Protein AF-A0A0D3FDF0-F1 (afdb_monomer_lite)

Foldseek 3Di:
DDDPPPDDDPDDDDDDDPDDDDDDDDDDDDDDDDDDDPDDDDDDDDDDDDDDDDDDDPPPPPPPVVQADFPAFQEKDKDWDFDQDPVRDTDTDIWMWTFTDHPVRDDTDIDTPVVDDVVRVCVLCVQVVVCLLVVPLVSNVVQCPPPSHVYDQCDADPVRDGSLNNNVVVVPVSSND

Secondary structure (DSSP, 8-state):
-------------PPPPS---------------------------------------------------EEEEEEEEEEEEEEE-TTS-EEEEEEEEEEEEETT-PPPEEEEGGGS-HHHHHHHHHHHHHHHHHT-HHHHHHHHH-TT-B--TT---TTS--HHHHHHHHT-GGGT-

pLDDT: mean 72.86, std 17.73, range [36.84, 92.69]

InterPro domains:
  IPR000953 Chromo/chromo shadow domain [SM00298] (66-129)
  IPR016197 Chromo-like domain superfamily [SSF54160] (63-128)
  IPR036770 Ankyrin repeat-containing domain superfamily [G3DSA:1.25.40.20] (123-177)

Sequence (177 aa):
MEAVLRHPSLSRLKPPNPNAQRTPALSITVPFRLRLPHRRLTAAAVFQDQTNPRNPASKGGDDDEAYGEVDRIVSSRTIKNPVFAEDGSATTVTATEYLVEWKDGHEPSWIPAEAIAADVVAEYETPWWTAAKKADAAEITALLADETLRRDPDAEDAQGRTAMHFAAGLGSEECVT

Radius of gyration: 29.84 Å; chains: 1; bounding box: 52×65×84 Å

Structure (mmCIF, N/CA/C/O backbone):
data_AF-A0A0D3FDF0-F1
#
_entry.id   AF-A0A0D3FDF0-F1
#
loop_
_atom_site.group_PDB
_atom_site.id
_atom_site.type_symbol
_atom_site.label_atom_id
_atom_site.label_alt_id
_atom_site.label_comp_id
_atom_site.label_asym_id
_atom_site.label_entity_id
_atom_site.label_seq_id
_atom_site.pdbx_PDB_ins_code
_atom_site.Cartn_x
_atom_site.Cartn_y
_atom_site.Cartn_z
_atom_site.occupancy
_atom_site.B_iso_or_equiv
_atom_site.auth_seq_id
_atom_site.auth_comp_id
_atom_site.auth_asym_id
_atom_site.auth_atom_id
_atom_site.pdbx_PDB_model_num
ATOM 1 N N . MET A 1 1 ? 32.684 -22.379 51.905 1.00 41.56 1 MET A N 1
ATOM 2 C CA . MET A 1 1 ? 32.714 -22.116 50.456 1.00 41.56 1 MET A CA 1
ATOM 3 C C . MET A 1 1 ? 31.683 -21.034 50.204 1.00 41.56 1 MET A C 1
ATOM 5 O O . MET A 1 1 ? 30.543 -21.270 50.562 1.00 41.56 1 MET A O 1
ATOM 9 N N . GLU A 1 2 ? 32.181 -19.865 49.779 1.00 50.84 2 GLU A N 1
ATOM 10 C CA . GLU A 1 2 ? 31.546 -18.703 49.114 1.00 50.84 2 GLU A CA 1
ATOM 11 C C . GLU A 1 2 ? 30.136 -18.227 49.512 1.00 50.84 2 GLU A C 1
ATOM 13 O O . GLU A 1 2 ? 29.227 -19.006 49.732 1.00 50.84 2 GLU A O 1
ATOM 18 N N . ALA A 1 3 ? 29.768 -16.951 49.490 1.00 50.97 3 ALA A N 1
ATOM 19 C CA . ALA A 1 3 ? 30.407 -15.637 49.532 1.00 50.97 3 ALA A CA 1
ATOM 20 C C . ALA A 1 3 ? 29.189 -14.691 49.481 1.00 50.97 3 ALA A C 1
ATOM 22 O O . ALA A 1 3 ? 28.563 -14.542 48.435 1.00 50.97 3 ALA A O 1
ATOM 23 N N . VAL A 1 4 ? 28.764 -14.121 50.615 1.00 54.06 4 VAL A N 1
ATOM 24 C CA . VAL A 1 4 ? 27.622 -13.189 50.635 1.00 54.06 4 VAL A CA 1
ATOM 25 C C . VAL A 1 4 ? 28.082 -11.871 50.015 1.00 54.06 4 VAL A C 1
ATOM 27 O O . VAL A 1 4 ? 28.764 -11.078 50.666 1.00 54.06 4 VAL A O 1
ATOM 30 N N . LEU A 1 5 ? 27.727 -11.639 48.750 1.00 53.88 5 LEU A N 1
ATOM 31 C CA . LEU A 1 5 ? 27.957 -10.372 48.059 1.00 53.88 5 LEU A CA 1
ATOM 32 C C . LEU A 1 5 ? 27.053 -9.291 48.668 1.00 53.88 5 LEU A C 1
ATOM 34 O O . LEU A 1 5 ? 25.928 -9.049 48.237 1.00 53.88 5 LEU A O 1
ATOM 38 N N . ARG A 1 6 ? 27.566 -8.636 49.712 1.00 53.12 6 ARG A N 1
ATOM 39 C CA . ARG A 1 6 ? 27.062 -7.358 50.219 1.00 53.12 6 ARG A CA 1
ATOM 40 C C . ARG A 1 6 ? 27.285 -6.296 49.144 1.00 53.12 6 ARG A C 1
ATOM 42 O O . ARG A 1 6 ? 28.390 -5.786 48.993 1.00 53.12 6 ARG A O 1
ATOM 49 N N . HIS A 1 7 ? 26.235 -5.962 48.405 1.00 57.50 7 HIS A N 1
ATOM 50 C CA . HIS A 1 7 ? 26.244 -4.832 47.483 1.00 57.50 7 HIS A CA 1
ATOM 51 C C . HIS A 1 7 ? 26.461 -3.509 48.259 1.00 57.50 7 HIS A C 1
ATOM 53 O O . HIS A 1 7 ? 25.753 -3.231 49.236 1.00 57.50 7 HIS A O 1
ATOM 59 N N . PRO A 1 8 ? 27.426 -2.662 47.871 1.00 57.16 8 PRO A N 1
ATOM 60 C CA . PRO A 1 8 ? 27.578 -1.345 48.469 1.00 57.16 8 PRO A CA 1
ATOM 61 C C . PRO A 1 8 ? 26.583 -0.335 47.862 1.00 57.16 8 PRO A C 1
ATOM 63 O O . PRO A 1 8 ? 26.604 -0.056 46.670 1.00 57.16 8 PRO A O 1
ATOM 66 N N . SER A 1 9 ? 25.764 0.258 48.737 1.00 53.00 9 SER A N 1
ATOM 67 C CA . SER A 1 9 ? 25.314 1.662 48.683 1.00 53.00 9 SER A CA 1
ATOM 68 C C . SER A 1 9 ? 24.388 2.122 47.537 1.00 53.00 9 SER A C 1
ATOM 70 O O . SER A 1 9 ? 24.806 2.824 46.621 1.00 53.00 9 SER A O 1
ATOM 72 N N . LEU A 1 10 ? 23.077 1.898 47.696 1.00 57.56 10 LEU A N 1
ATOM 73 C CA . LEU A 1 10 ? 22.013 2.656 47.012 1.00 57.56 10 LEU A CA 1
ATOM 74 C C . LEU A 1 10 ? 21.706 3.978 47.737 1.00 57.56 10 LEU A C 1
ATOM 76 O O . LEU A 1 10 ? 20.632 4.154 48.304 1.00 57.56 10 LEU A O 1
ATOM 80 N N . SER A 1 11 ? 22.645 4.922 47.723 1.00 58.19 11 SER A N 1
ATOM 81 C CA . SER A 1 11 ? 22.415 6.246 48.315 1.00 58.19 11 SER A CA 1
ATOM 82 C C . SER A 1 11 ? 23.135 7.326 47.523 1.00 58.19 11 SER A C 1
ATOM 84 O O . SER A 1 11 ? 24.212 7.745 47.939 1.00 58.19 11 SER A O 1
ATOM 86 N N . ARG A 1 12 ? 22.563 7.759 46.388 1.00 61.91 12 ARG A N 1
ATOM 87 C CA . ARG A 1 12 ? 22.763 9.088 45.757 1.00 61.91 12 ARG A CA 1
ATOM 88 C C . ARG A 1 12 ? 22.021 9.177 44.413 1.00 61.91 12 ARG A C 1
ATOM 90 O O . ARG A 1 12 ? 22.636 9.251 43.359 1.00 61.91 12 ARG A O 1
ATOM 97 N N . LEU A 1 13 ? 20.693 9.245 44.448 1.00 53.25 13 LEU A N 1
ATOM 98 C CA . LEU A 1 13 ? 19.947 9.925 43.386 1.00 53.25 13 LEU A CA 1
ATOM 99 C C . LEU A 1 13 ? 19.203 11.097 44.023 1.00 53.25 13 LEU A C 1
ATOM 101 O O . LEU A 1 13 ? 18.309 10.941 44.849 1.00 53.25 13 LEU A O 1
ATOM 105 N N . LYS A 1 14 ? 19.710 12.288 43.712 1.00 62.00 14 LYS A N 1
ATOM 106 C CA . LYS A 1 14 ? 19.221 13.593 44.149 1.00 62.00 14 LYS A CA 1
ATOM 107 C C . LYS A 1 14 ? 17.924 13.894 43.377 1.00 62.00 14 LYS A C 1
ATOM 109 O O . LYS A 1 14 ? 17.976 13.858 42.150 1.00 62.00 14 LYS A O 1
ATOM 114 N N . PRO A 1 15 ? 16.793 14.218 44.025 1.00 66.25 15 PRO A N 1
ATOM 115 C CA . PRO A 1 15 ? 15.624 14.693 43.291 1.00 66.25 15 PRO A CA 1
ATOM 116 C C . PRO A 1 15 ? 15.901 16.086 42.686 1.00 66.25 15 PRO A C 1
ATOM 118 O O . PRO A 1 15 ? 16.587 16.896 43.326 1.00 66.25 15 PRO A O 1
ATOM 121 N N . PRO A 1 16 ? 15.403 16.383 41.471 1.00 55.09 16 PRO A N 1
ATOM 122 C CA . PRO A 1 16 ? 15.580 17.686 40.842 1.00 55.09 16 PRO A CA 1
ATOM 123 C C . PRO A 1 16 ? 14.843 18.784 41.623 1.00 55.09 16 PRO A C 1
ATOM 125 O O . PRO A 1 16 ? 13.717 18.618 42.084 1.00 55.09 16 PRO A O 1
ATOM 128 N N . ASN A 1 17 ? 15.533 19.910 41.791 1.00 60.88 17 ASN A N 1
ATOM 129 C CA . ASN A 1 17 ? 15.072 21.103 42.493 1.00 60.88 17 ASN A CA 1
ATOM 130 C C . ASN A 1 17 ? 13.910 21.771 41.718 1.00 60.88 17 ASN A C 1
ATOM 132 O O . ASN A 1 17 ? 14.112 22.109 40.553 1.00 60.88 17 ASN A O 1
ATOM 136 N N . PRO A 1 18 ? 12.736 22.028 42.327 1.00 57.00 18 PRO A N 1
ATOM 137 C CA . PRO A 1 18 ? 11.585 22.633 41.643 1.00 57.00 18 PRO A CA 1
ATOM 138 C C . PRO A 1 18 ? 11.701 24.150 41.411 1.00 57.00 18 PRO A C 1
ATOM 140 O O . PRO A 1 18 ? 10.720 24.791 41.044 1.00 57.00 18 PRO A O 1
ATOM 143 N N . ASN A 1 19 ? 12.873 24.753 41.625 1.00 58.22 19 ASN A N 1
ATOM 144 C CA . ASN A 1 19 ? 13.058 26.197 41.515 1.00 58.22 19 ASN A CA 1
ATOM 145 C C . ASN A 1 19 ? 14.175 26.544 40.521 1.00 58.22 19 ASN A C 1
ATOM 147 O O . ASN A 1 19 ? 15.238 27.034 40.899 1.00 58.22 19 ASN A O 1
ATOM 151 N N . ALA A 1 20 ? 13.939 26.255 39.240 1.00 50.12 20 ALA A N 1
ATOM 152 C CA . ALA A 1 20 ? 14.684 26.858 38.142 1.00 50.12 20 ALA A CA 1
ATOM 153 C C . ALA A 1 20 ? 13.780 27.896 37.474 1.00 50.12 20 ALA A C 1
ATOM 155 O O . ALA A 1 20 ? 12.683 27.608 36.999 1.00 50.12 20 ALA A O 1
ATOM 156 N N . GLN A 1 21 ? 14.233 29.136 37.563 1.00 48.94 21 GLN A N 1
ATOM 157 C CA . GLN A 1 21 ? 13.481 30.336 37.268 1.00 48.94 21 GLN A CA 1
ATOM 158 C C . GLN A 1 21 ? 13.169 30.492 35.775 1.00 48.94 21 GLN A C 1
ATOM 160 O O . GLN A 1 21 ? 13.925 30.111 34.886 1.00 48.94 21 GLN A O 1
ATOM 165 N N . ARG A 1 22 ? 12.005 31.103 35.569 1.00 45.75 22 ARG A N 1
ATOM 166 C CA . ARG A 1 22 ? 11.366 31.568 34.339 1.00 45.75 22 ARG A CA 1
ATOM 167 C C . ARG A 1 22 ? 12.254 32.503 33.492 1.00 45.75 22 ARG A C 1
ATOM 169 O O . ARG A 1 22 ? 12.828 33.442 34.035 1.00 45.75 22 ARG A O 1
ATOM 176 N N . THR A 1 23 ? 12.096 32.370 32.164 1.00 47.53 23 THR A N 1
ATOM 177 C CA . THR A 1 23 ? 12.230 33.383 31.072 1.00 47.53 23 THR A CA 1
ATOM 178 C C . THR A 1 23 ? 13.643 33.822 30.624 1.00 47.53 23 THR A C 1
ATOM 180 O O . THR A 1 23 ? 14.557 33.725 31.435 1.00 47.53 23 THR A O 1
ATOM 183 N N . PRO A 1 24 ? 13.848 34.340 29.378 1.00 50.88 24 PRO A N 1
ATOM 184 C CA . PRO A 1 24 ? 12.852 34.846 28.416 1.00 50.88 24 PRO A CA 1
ATOM 185 C C . PRO A 1 24 ? 12.957 34.375 26.948 1.00 50.88 24 PRO A C 1
ATOM 187 O O . PRO A 1 24 ? 13.912 33.746 26.506 1.00 50.88 24 PRO A O 1
ATOM 190 N N . ALA A 1 25 ? 11.897 34.731 26.216 1.00 55.72 25 ALA A N 1
ATOM 191 C CA . ALA A 1 25 ? 11.670 34.560 24.789 1.00 55.72 25 ALA A CA 1
ATOM 192 C C . ALA A 1 25 ? 12.778 35.163 23.911 1.00 55.72 25 ALA A C 1
ATOM 194 O O . ALA A 1 25 ? 13.215 36.293 24.130 1.00 55.72 25 ALA A O 1
ATOM 195 N N . LEU A 1 26 ? 13.151 34.435 22.859 1.00 50.34 26 LEU A N 1
ATOM 196 C CA . LEU A 1 26 ? 13.930 34.965 21.747 1.00 50.34 26 LEU A CA 1
ATOM 197 C C . LEU A 1 26 ? 12.981 35.278 20.591 1.00 50.34 26 LEU A C 1
ATOM 199 O O . LEU A 1 26 ? 12.549 34.398 19.850 1.00 50.34 26 LEU A O 1
ATOM 203 N N . SER A 1 27 ? 12.648 36.559 20.463 1.00 58.50 27 SER A N 1
ATOM 204 C CA . SER A 1 27 ? 12.003 37.128 19.285 1.00 58.50 27 SER A CA 1
ATOM 205 C C . SER A 1 27 ? 13.001 37.127 18.127 1.00 58.50 27 SER A C 1
ATOM 207 O O . SER A 1 27 ? 13.967 37.890 18.144 1.00 58.50 27 SER A O 1
ATOM 209 N N . ILE A 1 28 ? 12.784 36.287 17.116 1.00 51.16 28 ILE A N 1
ATOM 210 C CA . ILE A 1 28 ? 13.545 36.353 15.864 1.00 51.16 28 ILE A CA 1
ATOM 211 C C . ILE A 1 28 ? 12.830 37.337 14.937 1.00 51.16 28 ILE A C 1
ATOM 213 O O . ILE A 1 28 ? 11.844 37.017 14.278 1.00 51.16 28 ILE A O 1
ATOM 217 N N . THR A 1 29 ? 13.334 38.567 14.923 1.00 53.66 29 THR A N 1
ATOM 218 C CA . THR A 1 29 ? 12.981 39.594 13.942 1.00 53.66 29 THR A CA 1
ATOM 219 C C . THR A 1 29 ? 13.642 39.262 12.607 1.00 53.66 29 THR A C 1
ATOM 221 O O . THR A 1 29 ? 14.862 39.136 12.519 1.00 53.66 29 THR A O 1
ATOM 224 N N . VAL A 1 30 ? 12.828 39.157 11.560 1.00 61.34 30 VAL A N 1
ATOM 225 C CA . VAL A 1 30 ? 13.237 38.953 10.165 1.00 61.34 30 VAL A CA 1
ATOM 226 C C . VAL A 1 30 ? 13.696 40.287 9.559 1.00 61.34 30 VAL A C 1
ATOM 228 O O . VAL A 1 30 ? 12.913 41.239 9.572 1.00 61.34 30 VAL A O 1
ATOM 231 N N . PRO A 1 31 ? 14.892 40.397 8.953 1.00 59.53 31 PRO A N 1
ATOM 232 C CA . PRO A 1 31 ? 15.172 41.486 8.029 1.00 59.53 31 PRO A CA 1
ATOM 233 C C . PRO A 1 31 ? 14.993 41.035 6.573 1.00 59.53 31 PRO A C 1
ATOM 235 O O . PRO A 1 31 ? 15.788 40.276 6.022 1.00 59.53 31 PRO A O 1
ATOM 238 N N . PHE A 1 32 ? 13.978 41.599 5.916 1.00 50.66 32 PHE A N 1
ATOM 239 C CA . PHE A 1 32 ? 13.917 41.709 4.459 1.00 50.66 32 PHE A CA 1
ATOM 240 C C . PHE A 1 32 ? 15.082 42.573 3.948 1.00 50.66 32 PHE A C 1
ATOM 242 O O . PHE A 1 32 ? 15.193 43.752 4.292 1.00 50.66 32 PHE A O 1
ATOM 249 N N . ARG A 1 33 ? 15.904 42.029 3.046 1.00 55.41 33 ARG A N 1
ATOM 250 C CA . ARG A 1 33 ? 16.723 42.811 2.106 1.00 55.41 33 ARG A CA 1
ATOM 251 C C . ARG A 1 33 ? 16.714 42.120 0.741 1.00 55.41 33 ARG A C 1
ATOM 253 O O . ARG A 1 33 ? 17.523 41.244 0.464 1.00 55.41 33 ARG A O 1
ATOM 260 N N . LEU A 1 34 ? 15.804 42.567 -0.121 1.00 51.84 34 LEU A N 1
ATOM 261 C CA . LEU A 1 34 ? 15.886 42.385 -1.569 1.00 51.84 34 LEU A CA 1
ATOM 262 C C . LEU A 1 34 ? 17.176 43.037 -2.085 1.00 51.84 34 LEU A C 1
ATOM 264 O O . LEU A 1 34 ? 17.367 44.242 -1.904 1.00 51.84 34 LEU A O 1
ATOM 268 N N . ARG A 1 35 ? 18.033 42.271 -2.763 1.00 50.09 35 ARG A N 1
ATOM 269 C CA . ARG A 1 35 ? 19.027 42.810 -3.701 1.00 50.09 35 ARG A CA 1
ATOM 270 C C . ARG A 1 35 ? 19.127 41.901 -4.922 1.00 50.09 35 ARG A C 1
ATOM 272 O O . ARG A 1 35 ? 19.728 40.836 -4.865 1.00 50.09 35 ARG A O 1
ATOM 279 N N . LEU A 1 36 ? 18.535 42.364 -6.023 1.00 54.50 36 LEU A N 1
ATOM 280 C CA . LEU A 1 36 ? 18.816 41.890 -7.376 1.00 54.50 36 LEU A CA 1
ATOM 281 C C . LEU A 1 36 ? 20.288 42.158 -7.723 1.00 54.50 36 LEU A C 1
ATOM 283 O O . LEU A 1 36 ? 20.735 43.300 -7.589 1.00 54.50 36 LEU A O 1
ATOM 287 N N . PRO A 1 37 ? 20.992 41.193 -8.325 1.00 50.25 37 PRO A N 1
ATOM 288 C CA . PRO A 1 37 ? 22.038 41.500 -9.281 1.00 50.25 37 PRO A CA 1
ATOM 289 C C . PRO A 1 37 ? 21.497 41.365 -10.712 1.00 50.25 37 PRO A C 1
ATOM 291 O O . PRO A 1 37 ? 21.135 40.286 -11.175 1.00 50.25 37 PRO A O 1
ATOM 294 N N . HIS A 1 38 ? 21.479 42.487 -11.433 1.00 53.69 38 HIS A N 1
ATOM 295 C CA . HIS A 1 38 ? 21.397 42.530 -12.892 1.00 53.69 38 HIS A CA 1
ATOM 296 C C . HIS A 1 38 ? 22.619 41.800 -13.477 1.00 53.69 38 HIS A C 1
ATOM 298 O O . HIS A 1 38 ? 23.722 42.349 -13.499 1.00 53.69 38 HIS A O 1
ATOM 304 N N . ARG A 1 39 ? 22.443 40.564 -13.958 1.00 51.47 39 ARG A N 1
ATOM 305 C CA . ARG A 1 39 ? 23.438 39.913 -14.817 1.00 51.47 39 ARG A CA 1
ATOM 306 C C . ARG A 1 39 ? 23.121 40.243 -16.269 1.00 51.47 39 ARG A C 1
ATOM 308 O O . ARG A 1 39 ? 22.102 39.834 -16.813 1.00 51.47 39 ARG A O 1
ATOM 315 N N . ARG A 1 40 ? 24.014 41.037 -16.859 1.00 53.41 40 ARG A N 1
ATOM 316 C CA . ARG A 1 40 ? 24.045 41.373 -18.281 1.00 53.41 40 ARG A CA 1
ATOM 317 C C . ARG A 1 40 ? 24.188 40.087 -19.097 1.00 53.41 40 ARG A C 1
ATOM 319 O O . ARG A 1 40 ? 25.102 39.305 -18.850 1.00 53.41 40 ARG A O 1
ATOM 326 N N . LEU A 1 41 ? 23.294 39.896 -20.061 1.00 55.44 41 LEU A N 1
ATOM 327 C CA . LEU A 1 41 ? 23.433 38.892 -21.108 1.00 55.44 41 LEU A CA 1
ATOM 328 C C . LEU A 1 41 ? 24.469 39.402 -22.115 1.00 55.44 41 LEU A C 1
ATOM 330 O O . LEU A 1 41 ? 24.229 40.383 -22.814 1.00 55.44 41 LEU A O 1
ATOM 334 N N . THR A 1 42 ? 25.618 38.742 -22.183 1.00 52.47 42 THR A N 1
ATOM 335 C CA . THR A 1 42 ? 26.537 38.827 -23.323 1.00 52.47 42 THR A CA 1
ATOM 336 C C . THR A 1 42 ? 26.559 37.464 -23.988 1.00 52.47 42 THR A C 1
ATOM 338 O O . THR A 1 42 ? 27.067 36.500 -23.421 1.00 52.47 42 THR A O 1
ATOM 341 N N . ALA A 1 43 ? 25.964 37.396 -25.177 1.00 49.41 43 ALA A N 1
ATOM 342 C CA . ALA A 1 43 ? 26.112 36.280 -26.091 1.00 49.41 43 ALA A CA 1
ATOM 343 C C . ALA A 1 43 ? 27.558 36.239 -26.603 1.00 49.41 43 ALA A C 1
ATOM 345 O O . ALA A 1 43 ? 28.069 37.239 -27.106 1.00 49.41 43 ALA A O 1
ATOM 346 N N . ALA A 1 44 ? 28.197 35.079 -26.493 1.00 47.84 44 ALA A N 1
ATOM 347 C CA . ALA A 1 44 ? 29.406 34.750 -27.229 1.00 47.84 44 ALA A CA 1
ATOM 348 C C . ALA A 1 44 ? 29.237 33.324 -27.757 1.00 47.84 44 ALA A C 1
ATOM 350 O O . ALA A 1 44 ? 29.253 32.359 -26.997 1.00 47.84 44 ALA A O 1
ATOM 351 N N . ALA A 1 45 ? 29.007 33.216 -29.064 1.00 50.69 45 ALA A N 1
ATOM 352 C CA . ALA A 1 45 ? 29.126 31.963 -29.784 1.00 50.69 45 ALA A CA 1
ATOM 353 C C . ALA A 1 45 ? 30.606 31.565 -29.797 1.00 50.69 45 ALA A C 1
ATOM 355 O O . ALA A 1 45 ? 31.441 32.319 -30.296 1.00 50.69 45 ALA A O 1
ATOM 356 N N . VAL A 1 46 ? 30.926 30.393 -29.255 1.00 45.66 46 VAL A N 1
ATOM 357 C CA . VAL A 1 46 ? 32.225 29.749 -29.448 1.00 45.66 46 VAL A CA 1
ATOM 358 C C . VAL A 1 46 ? 31.960 28.322 -29.899 1.00 45.66 46 VAL A C 1
ATOM 360 O O . VAL A 1 46 ? 31.483 27.475 -29.151 1.00 45.66 46 VAL A O 1
ATOM 363 N N . PHE A 1 47 ? 32.237 28.122 -31.180 1.00 49.78 47 PHE A N 1
ATOM 364 C CA . PHE A 1 47 ? 32.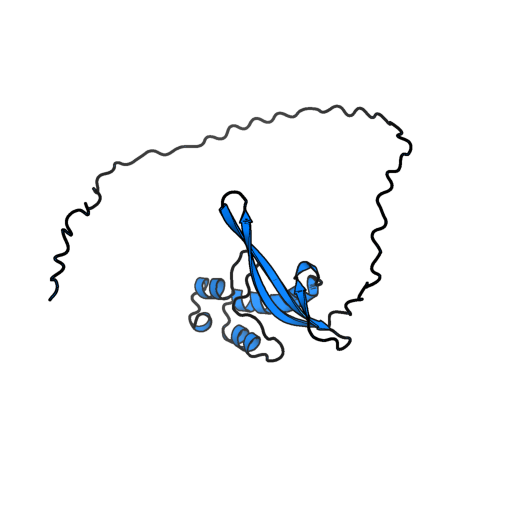401 26.848 -31.857 1.00 49.78 47 PHE A CA 1
ATOM 365 C C . PHE A 1 47 ? 33.542 26.081 -31.167 1.00 49.78 47 PHE A C 1
ATOM 367 O O . PHE A 1 47 ? 34.647 26.619 -31.073 1.00 49.78 47 PHE A O 1
ATOM 374 N N . GLN A 1 48 ? 33.309 24.852 -30.702 1.00 46.88 48 GLN A N 1
ATOM 375 C CA . GLN A 1 48 ? 34.400 23.926 -30.395 1.00 46.88 48 GLN A CA 1
ATOM 376 C C . GLN A 1 48 ? 34.181 22.601 -31.113 1.00 46.88 48 GLN A C 1
ATOM 378 O O . GLN A 1 48 ? 33.221 21.869 -30.885 1.00 46.88 48 GLN A O 1
ATOM 383 N N . ASP A 1 49 ? 35.105 22.406 -32.044 1.00 38.41 49 ASP A N 1
ATOM 384 C CA . ASP A 1 49 ? 35.381 21.234 -32.841 1.00 38.41 49 ASP A CA 1
ATOM 385 C C . ASP A 1 49 ? 35.838 20.049 -31.969 1.00 38.41 49 ASP A C 1
ATOM 387 O O . ASP A 1 49 ? 36.415 20.207 -30.893 1.00 38.41 49 ASP A O 1
ATOM 391 N N . GLN A 1 50 ? 35.510 18.872 -32.488 1.00 49.28 50 GLN A N 1
ATOM 392 C CA . GLN A 1 50 ? 35.920 17.512 -32.153 1.00 49.28 50 GLN A CA 1
ATOM 393 C C . GLN A 1 50 ? 37.152 17.343 -31.244 1.00 49.28 50 GLN A C 1
ATOM 395 O O . GLN A 1 50 ? 38.241 17.796 -31.560 1.00 49.28 50 GLN A O 1
ATOM 400 N N . THR A 1 51 ? 37.036 16.496 -30.216 1.00 42.31 51 THR A N 1
ATOM 401 C CA . THR A 1 51 ? 37.976 15.373 -30.019 1.00 42.31 51 THR A CA 1
ATOM 402 C C . THR A 1 51 ? 37.385 14.302 -29.095 1.00 42.31 51 THR A C 1
ATOM 404 O O . THR A 1 51 ? 37.044 14.526 -27.940 1.00 42.31 51 THR A O 1
ATOM 407 N N . ASN A 1 52 ? 37.280 13.109 -29.669 1.00 47.12 52 ASN A N 1
ATOM 408 C CA . ASN A 1 52 ? 37.005 11.811 -29.065 1.00 47.12 52 ASN A CA 1
ATOM 409 C C . ASN A 1 52 ? 38.000 11.452 -27.938 1.00 47.12 52 ASN A C 1
ATOM 411 O O . ASN A 1 52 ? 39.207 11.472 -28.191 1.00 47.12 52 ASN A O 1
ATOM 415 N N . PRO A 1 53 ? 37.528 10.950 -26.783 1.00 45.47 53 PRO A N 1
ATOM 416 C CA . PRO A 1 53 ? 38.241 9.921 -26.049 1.00 45.47 53 PRO A CA 1
ATOM 417 C C . PRO A 1 53 ? 37.450 8.609 -26.084 1.00 45.47 53 PRO A C 1
ATOM 419 O O . PRO A 1 53 ? 36.398 8.434 -25.472 1.00 45.47 53 PRO A O 1
ATOM 422 N N . ARG A 1 54 ? 38.039 7.674 -26.824 1.00 43.03 54 ARG A N 1
ATOM 423 C CA . ARG A 1 54 ? 37.721 6.255 -26.926 1.00 43.03 54 ARG A CA 1
ATOM 424 C C . ARG A 1 54 ? 37.755 5.633 -25.525 1.00 43.03 54 ARG A C 1
ATOM 426 O O . ARG A 1 54 ? 38.838 5.457 -24.977 1.00 43.03 54 ARG A O 1
ATOM 433 N N . ASN A 1 55 ? 36.594 5.288 -24.974 1.00 48.03 55 ASN A N 1
ATOM 434 C CA . ASN A 1 55 ? 36.475 4.421 -23.799 1.00 48.03 55 ASN A CA 1
ATOM 435 C C . ASN A 1 55 ? 35.994 3.030 -24.260 1.00 48.03 55 ASN A C 1
ATOM 437 O O . ASN A 1 55 ? 35.238 2.950 -25.233 1.00 48.03 55 ASN A O 1
ATOM 441 N N . PRO A 1 56 ? 36.503 1.933 -23.671 1.00 44.62 56 PRO A N 1
ATOM 442 C CA . PRO A 1 56 ? 36.410 0.606 -24.257 1.00 44.62 56 PRO A CA 1
ATOM 443 C C . PRO A 1 56 ? 34.981 0.074 -24.193 1.00 44.62 56 PRO A C 1
ATOM 445 O O . PRO A 1 56 ? 34.257 0.315 -23.234 1.00 44.62 56 PRO A O 1
ATOM 448 N N . ALA A 1 57 ? 34.626 -0.659 -25.246 1.00 47.16 57 ALA A N 1
ATOM 449 C CA . ALA A 1 57 ? 33.370 -1.357 -25.438 1.00 47.16 57 ALA A CA 1
ATOM 450 C C . ALA A 1 57 ? 32.889 -2.056 -24.158 1.00 47.16 57 ALA A C 1
ATOM 452 O O . ALA A 1 57 ? 33.344 -3.152 -23.821 1.00 47.16 57 ALA A O 1
ATOM 453 N N . SER A 1 58 ? 31.917 -1.441 -23.491 1.00 46.00 58 SER A N 1
ATOM 454 C CA . SER A 1 58 ? 30.939 -2.177 -22.709 1.00 46.00 58 SER A CA 1
ATOM 455 C C . SER A 1 58 ? 30.237 -3.093 -23.703 1.00 46.00 58 SER A C 1
ATOM 457 O O . SER A 1 58 ? 29.542 -2.619 -24.601 1.00 46.00 58 SER A O 1
ATOM 459 N N . LYS A 1 59 ? 30.497 -4.399 -23.609 1.00 42.00 59 LYS A N 1
ATOM 460 C CA . LYS A 1 59 ? 29.633 -5.414 -24.209 1.00 42.00 59 LYS A CA 1
ATOM 461 C C . LYS A 1 59 ? 28.199 -5.035 -23.845 1.00 42.00 59 LYS A C 1
ATOM 463 O O . LYS A 1 59 ? 27.858 -5.075 -22.666 1.00 42.00 59 LYS A O 1
ATOM 468 N N . GLY A 1 60 ? 27.410 -4.641 -24.842 1.00 38.47 60 GLY A N 1
ATOM 469 C CA . GLY A 1 60 ? 25.965 -4.757 -24.758 1.00 38.47 60 GLY A CA 1
ATOM 470 C C . GLY A 1 60 ? 25.691 -6.232 -24.520 1.00 38.47 60 GLY A C 1
ATOM 471 O O . GLY A 1 60 ? 25.877 -7.048 -25.421 1.00 38.47 60 GLY A O 1
ATOM 472 N N . GLY A 1 61 ? 25.429 -6.573 -23.261 1.00 36.84 61 GLY A N 1
ATOM 473 C CA . GLY A 1 61 ? 24.692 -7.777 -22.940 1.00 36.84 61 GLY A CA 1
ATOM 474 C C . GLY A 1 61 ? 23.294 -7.516 -23.454 1.00 36.84 61 GLY A C 1
ATOM 475 O O . GLY A 1 61 ? 22.560 -6.741 -22.856 1.00 36.84 61 GLY A O 1
ATOM 476 N N . ASP A 1 62 ? 23.023 -8.078 -24.621 1.00 42.09 62 ASP A N 1
ATOM 477 C CA . ASP A 1 62 ? 21.725 -8.207 -25.274 1.00 42.09 62 ASP A CA 1
ATOM 478 C C . ASP A 1 62 ? 20.883 -9.229 -24.487 1.00 42.09 62 ASP A C 1
ATOM 480 O O . ASP A 1 62 ? 20.475 -10.253 -25.015 1.00 42.09 62 ASP A O 1
ATOM 484 N N . ASP A 1 63 ? 20.733 -8.978 -23.186 1.00 46.00 63 ASP A N 1
ATOM 485 C CA . ASP A 1 63 ? 19.685 -9.540 -22.340 1.00 46.00 63 ASP A CA 1
ATOM 486 C C . ASP A 1 63 ? 18.764 -8.357 -22.010 1.00 46.00 63 ASP A C 1
ATOM 488 O O . ASP A 1 63 ? 18.553 -7.986 -20.857 1.00 46.00 63 ASP A O 1
ATOM 492 N N . ASP A 1 64 ? 18.226 -7.719 -23.058 1.00 48.56 64 ASP A N 1
ATOM 493 C CA . ASP A 1 64 ? 16.923 -7.065 -22.964 1.00 48.56 64 ASP A CA 1
ATOM 494 C C . ASP A 1 64 ? 15.906 -8.196 -22.759 1.00 48.56 64 ASP A C 1
ATOM 496 O O . ASP A 1 64 ? 15.145 -8.571 -23.654 1.00 48.56 64 ASP A O 1
ATOM 500 N N . GLU A 1 65 ? 15.953 -8.820 -21.583 1.00 54.38 65 GLU A N 1
ATOM 501 C CA . GLU A 1 65 ? 14.893 -9.665 -21.077 1.00 54.38 65 GLU A CA 1
ATOM 502 C C . GLU A 1 65 ? 13.696 -8.735 -20.993 1.00 54.38 65 GLU A C 1
ATOM 504 O O . GLU A 1 65 ? 13.551 -7.942 -20.064 1.00 54.38 65 GLU A O 1
ATOM 509 N N . ALA A 1 66 ? 12.918 -8.746 -22.073 1.00 56.28 66 ALA A N 1
ATOM 510 C CA . ALA A 1 66 ? 11.663 -8.057 -22.217 1.00 56.28 66 ALA A CA 1
ATOM 511 C C . ALA A 1 66 ? 10.747 -8.617 -21.136 1.00 56.28 66 ALA A C 1
ATOM 513 O O . ALA A 1 66 ? 9.999 -9.565 -21.362 1.00 56.28 66 ALA A O 1
ATOM 514 N N . TYR A 1 67 ? 10.888 -8.078 -19.928 1.00 57.03 67 TYR A N 1
ATOM 515 C CA . TYR A 1 67 ? 9.965 -8.291 -18.841 1.00 57.03 67 TYR A CA 1
ATOM 516 C C . TYR A 1 67 ? 8.591 -7.976 -19.418 1.00 57.03 67 TYR A C 1
ATOM 518 O O . TYR A 1 67 ? 8.344 -6.864 -19.892 1.00 57.03 67 TYR A O 1
ATOM 526 N N . GLY A 1 68 ? 7.790 -9.035 -19.512 1.00 64.88 68 GLY A N 1
ATOM 527 C CA . GLY A 1 68 ? 6.507 -9.047 -20.188 1.00 64.88 68 GLY A CA 1
ATOM 528 C C . GLY A 1 68 ? 5.554 -8.005 -19.629 1.00 64.88 68 GLY A C 1
ATOM 529 O O . GLY A 1 68 ? 5.832 -7.322 -18.648 1.00 64.88 68 GLY A O 1
ATOM 530 N N . GLU A 1 69 ? 4.388 -7.857 -20.233 1.00 76.75 69 GLU A N 1
ATOM 531 C CA . GLU A 1 69 ? 3.399 -6.937 -19.680 1.00 76.75 69 GLU A CA 1
ATOM 532 C C . GLU A 1 69 ? 3.005 -7.382 -18.258 1.00 76.75 69 GLU A C 1
ATOM 534 O O . GLU A 1 69 ? 2.663 -8.546 -18.013 1.00 76.75 69 GLU A O 1
ATOM 539 N N . VAL A 1 70 ? 3.064 -6.441 -17.310 1.00 82.44 70 VAL A N 1
ATOM 540 C CA . VAL A 1 70 ? 2.592 -6.643 -15.936 1.00 82.44 70 VAL A CA 1
ATOM 541 C C . VAL A 1 70 ? 1.101 -6.985 -15.983 1.00 82.44 70 VAL A C 1
ATOM 543 O O . VAL A 1 70 ? 0.317 -6.218 -16.544 1.00 82.44 70 VAL A O 1
ATOM 546 N N . ASP A 1 71 ? 0.695 -8.120 -15.405 1.00 85.25 71 ASP A N 1
ATOM 547 C CA . ASP A 1 71 ? -0.729 -8.441 -15.262 1.00 85.25 71 ASP A CA 1
ATOM 548 C C . ASP A 1 71 ? -1.310 -7.703 -14.061 1.00 85.25 71 ASP A C 1
ATOM 550 O O . ASP A 1 71 ? -2.240 -6.908 -14.191 1.00 85.25 71 ASP A O 1
ATOM 554 N N . ARG A 1 72 ? -0.720 -7.950 -12.885 1.00 87.44 72 ARG A N 1
ATOM 555 C CA . ARG A 1 72 ? -1.154 -7.379 -11.608 1.00 87.44 72 ARG A CA 1
ATOM 556 C C . ARG A 1 72 ? -0.108 -7.552 -10.511 1.00 87.44 72 ARG A C 1
ATOM 558 O O . ARG A 1 72 ? 0.770 -8.411 -10.580 1.00 87.44 72 ARG A O 1
ATOM 565 N N . ILE A 1 73 ? -0.258 -6.759 -9.455 1.00 91.62 73 ILE A N 1
ATOM 566 C CA . ILE A 1 73 ? 0.514 -6.897 -8.218 1.00 91.62 73 ILE A CA 1
ATOM 567 C C . ILE A 1 73 ? -0.194 -7.886 -7.285 1.00 91.62 73 ILE A C 1
ATOM 569 O O . ILE A 1 73 ? -1.372 -7.725 -6.969 1.00 91.62 73 ILE A O 1
ATOM 573 N N . VAL A 1 74 ? 0.552 -8.884 -6.818 1.00 90.19 74 VAL A N 1
ATOM 574 C CA . VAL A 1 74 ? 0.084 -9.960 -5.927 1.00 90.19 74 VAL A CA 1
ATOM 575 C C . VAL A 1 74 ? 0.446 -9.677 -4.472 1.00 90.19 74 VAL A C 1
ATOM 577 O O . VAL A 1 74 ? -0.279 -10.050 -3.551 1.00 90.19 74 VAL A O 1
ATOM 580 N N . SER A 1 75 ? 1.592 -9.040 -4.241 1.00 88.88 75 SER A N 1
ATOM 581 C CA . SER A 1 75 ? 2.097 -8.763 -2.898 1.00 88.88 75 SER A CA 1
ATOM 582 C C . SER A 1 75 ? 2.948 -7.501 -2.893 1.00 88.88 75 SER A C 1
ATOM 584 O O . SER A 1 75 ? 3.455 -7.066 -3.924 1.00 88.88 75 SER A O 1
ATOM 586 N N . SER A 1 76 ? 3.116 -6.921 -1.716 1.00 89.69 76 SER A N 1
ATOM 587 C CA . SER A 1 76 ? 3.982 -5.776 -1.451 1.00 89.69 76 SER A CA 1
ATOM 588 C C . SER A 1 76 ? 4.853 -6.108 -0.253 1.00 89.69 76 SER A C 1
ATOM 590 O O . SER A 1 76 ? 4.397 -6.810 0.641 1.00 89.69 76 SER A O 1
ATOM 592 N N . ARG A 1 77 ? 6.081 -5.600 -0.212 1.00 87.62 77 ARG A N 1
ATOM 593 C CA . ARG A 1 77 ? 6.937 -5.672 0.975 1.00 87.62 77 ARG A CA 1
ATOM 594 C C . ARG A 1 77 ? 7.761 -4.407 1.121 1.00 87.62 77 ARG A C 1
ATOM 596 O O . ARG A 1 77 ? 8.215 -3.832 0.128 1.00 87.62 77 ARG A O 1
ATOM 603 N N . THR A 1 78 ? 8.016 -4.021 2.362 1.00 87.81 78 THR A N 1
ATOM 604 C CA . THR A 1 78 ? 8.914 -2.909 2.678 1.00 87.81 78 THR A CA 1
ATOM 605 C C . THR A 1 78 ? 10.300 -3.435 3.049 1.00 87.81 78 THR A C 1
ATOM 607 O O . THR A 1 78 ? 10.463 -4.217 3.984 1.00 87.81 78 THR A O 1
ATOM 610 N N . ILE A 1 79 ? 11.327 -2.986 2.327 1.00 86.00 79 ILE A N 1
ATOM 611 C CA . ILE A 1 79 ? 12.729 -3.314 2.587 1.00 86.00 79 ILE A CA 1
ATOM 612 C C . ILE A 1 79 ? 13.411 -2.129 3.256 1.00 86.00 79 ILE A C 1
ATOM 614 O O . ILE A 1 79 ? 13.390 -1.011 2.749 1.00 86.00 79 ILE A O 1
ATOM 618 N N . LYS A 1 80 ? 14.065 -2.392 4.389 1.00 85.31 80 LYS A N 1
ATOM 619 C CA . LYS A 1 80 ? 14.877 -1.413 5.118 1.00 85.31 80 LYS A CA 1
ATOM 620 C C . LYS A 1 80 ? 16.339 -1.800 4.971 1.00 85.31 80 LYS A C 1
ATOM 622 O O . LYS A 1 80 ? 16.798 -2.738 5.620 1.00 85.31 80 LYS A O 1
ATOM 627 N N . ASN A 1 81 ? 17.066 -1.093 4.111 1.00 82.19 81 ASN A N 1
ATOM 628 C CA . ASN A 1 81 ? 18.488 -1.333 3.908 1.00 82.19 81 ASN A CA 1
ATOM 629 C C . ASN A 1 81 ? 19.309 -0.327 4.736 1.00 82.19 81 ASN A C 1
ATOM 631 O O . ASN A 1 81 ? 19.221 0.881 4.486 1.00 82.19 81 ASN A O 1
ATOM 635 N N . PRO A 1 82 ? 20.069 -0.770 5.754 1.00 81.69 82 PRO A N 1
ATOM 636 C CA . PRO A 1 82 ? 20.918 0.124 6.527 1.00 81.69 82 PRO A CA 1
ATOM 637 C C . PRO A 1 82 ? 22.120 0.562 5.685 1.00 81.69 82 PRO A C 1
ATOM 639 O O . PRO A 1 82 ? 23.001 -0.230 5.359 1.00 81.69 82 PRO A O 1
ATOM 642 N N . VAL A 1 83 ? 22.178 1.849 5.363 1.00 80.88 83 VAL A N 1
ATOM 643 C CA . VAL A 1 83 ? 23.345 2.486 4.759 1.00 80.88 83 VAL A CA 1
ATOM 644 C C . VAL A 1 83 ? 24.176 3.090 5.883 1.00 80.88 83 VAL A C 1
ATOM 646 O O . VAL A 1 83 ? 23.773 4.054 6.536 1.00 80.88 83 VAL A O 1
ATOM 649 N N . PHE A 1 84 ? 25.338 2.496 6.136 1.00 79.69 84 PHE A N 1
ATOM 650 C CA . PHE A 1 84 ? 26.300 3.020 7.098 1.00 79.69 84 PHE A CA 1
ATOM 651 C C . PHE A 1 84 ? 27.117 4.120 6.427 1.00 79.69 84 PHE A C 1
ATOM 653 O O . PHE A 1 84 ? 27.868 3.857 5.488 1.00 79.69 84 PHE A O 1
ATOM 660 N N . ALA A 1 85 ? 26.948 5.351 6.891 1.00 81.06 85 ALA A N 1
ATOM 661 C CA . ALA A 1 85 ? 27.768 6.465 6.462 1.00 81.06 85 ALA A CA 1
ATOM 662 C C . ALA A 1 85 ? 29.152 6.416 7.135 1.00 81.06 85 ALA A C 1
ATOM 664 O O . ALA A 1 85 ? 29.361 5.781 8.173 1.00 81.06 85 ALA A O 1
ATOM 665 N N . GLU A 1 86 ? 30.119 7.089 6.512 1.00 76.00 86 GLU A N 1
ATOM 666 C CA . GLU A 1 86 ? 31.533 7.097 6.919 1.00 76.00 86 GLU A CA 1
ATOM 667 C C . GLU A 1 86 ? 31.765 7.780 8.282 1.00 76.00 86 GLU A C 1
ATOM 669 O O . GLU A 1 86 ? 32.804 7.596 8.913 1.00 76.00 86 GLU A O 1
ATOM 674 N N . ASP A 1 87 ? 30.777 8.541 8.758 1.00 79.38 87 ASP A N 1
ATOM 675 C CA . ASP A 1 87 ? 30.717 9.172 10.079 1.00 79.38 87 ASP A CA 1
ATOM 676 C C . ASP A 1 87 ? 30.226 8.219 11.190 1.00 79.38 87 ASP A C 1
ATOM 678 O O . ASP A 1 87 ? 30.156 8.609 12.358 1.00 79.38 87 ASP A O 1
ATOM 682 N N . GLY A 1 88 ? 29.896 6.970 10.846 1.00 75.19 88 GLY A N 1
ATOM 683 C CA . GLY A 1 88 ? 29.312 5.987 11.757 1.00 75.19 88 GLY A CA 1
ATOM 684 C C . GLY A 1 88 ? 27.805 6.159 11.969 1.00 75.19 88 GLY A C 1
ATOM 685 O O . GLY A 1 88 ? 27.229 5.444 12.791 1.00 75.19 88 GLY A O 1
ATOM 686 N N . SER A 1 89 ? 27.154 7.076 11.245 1.00 72.31 89 SER A N 1
ATOM 687 C CA . SER A 1 89 ? 25.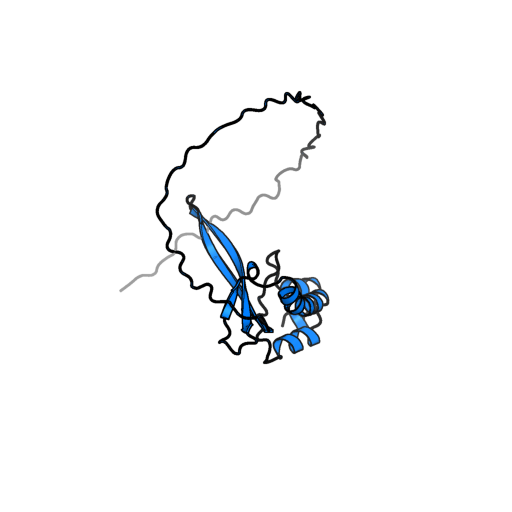702 7.233 11.250 1.00 72.31 89 SER A CA 1
ATOM 688 C C . SER A 1 89 ? 25.051 6.163 10.374 1.00 72.31 89 SER A C 1
ATOM 690 O O . SER A 1 89 ? 25.409 5.981 9.211 1.00 72.31 89 SER A O 1
ATOM 692 N N . ALA A 1 90 ? 24.073 5.441 10.917 1.00 75.69 90 ALA A N 1
ATOM 693 C CA . ALA A 1 90 ? 23.264 4.510 10.141 1.00 75.69 90 ALA A CA 1
ATOM 694 C C . ALA A 1 90 ? 22.040 5.251 9.585 1.00 75.69 90 ALA A C 1
ATOM 696 O O . ALA A 1 90 ? 21.149 5.638 10.340 1.00 75.69 90 ALA A O 1
ATOM 697 N N . THR A 1 91 ? 21.987 5.440 8.267 1.00 75.12 91 THR A N 1
ATOM 698 C CA . THR A 1 91 ? 20.791 5.924 7.566 1.00 75.12 91 THR A CA 1
ATOM 699 C C . THR A 1 91 ? 20.066 4.723 6.978 1.00 75.12 91 THR A C 1
ATOM 701 O O . THR A 1 91 ? 20.616 4.011 6.146 1.00 75.12 91 THR A O 1
ATOM 704 N N . THR A 1 92 ? 18.834 4.456 7.399 1.00 81.44 92 THR A N 1
ATOM 705 C CA . THR A 1 92 ? 18.019 3.393 6.798 1.00 81.44 92 THR A CA 1
ATOM 706 C C . THR A 1 92 ? 17.347 3.914 5.536 1.00 81.44 92 THR A C 1
ATOM 708 O O . THR A 1 92 ? 16.546 4.845 5.612 1.00 81.44 92 THR A O 1
ATOM 711 N N . VAL A 1 93 ? 17.660 3.317 4.387 1.00 81.06 93 VAL A N 1
ATOM 712 C CA . VAL A 1 93 ? 16.924 3.553 3.142 1.00 81.06 93 VAL A CA 1
ATOM 713 C C . VAL A 1 93 ? 15.758 2.576 3.111 1.00 81.06 93 VAL A C 1
ATOM 715 O O . VAL A 1 93 ? 15.960 1.361 3.073 1.00 81.06 93 VAL A O 1
ATOM 718 N N . THR A 1 94 ? 14.546 3.116 3.172 1.00 83.94 94 THR A N 1
ATOM 719 C CA . THR A 1 94 ? 13.312 2.346 3.020 1.00 83.94 94 THR A CA 1
ATOM 720 C C . THR A 1 94 ? 12.921 2.329 1.546 1.00 83.94 94 THR A C 1
ATOM 722 O O . THR A 1 94 ? 12.814 3.390 0.933 1.00 83.94 94 THR A O 1
ATOM 725 N N . ALA A 1 95 ? 12.712 1.142 0.983 1.00 84.69 95 ALA A N 1
ATOM 726 C CA . ALA A 1 95 ? 12.238 0.940 -0.382 1.00 84.69 95 ALA A CA 1
ATOM 727 C C . ALA A 1 95 ? 11.054 -0.035 -0.393 1.00 84.69 95 ALA A C 1
ATOM 729 O O . ALA A 1 95 ? 11.028 -0.993 0.382 1.00 84.69 95 ALA A O 1
ATOM 730 N N . THR A 1 96 ? 10.091 0.199 -1.282 1.00 88.69 96 THR A N 1
ATOM 731 C CA . THR A 1 96 ? 8.930 -0.681 -1.464 1.00 88.69 96 THR A CA 1
ATOM 732 C C . THR A 1 96 ? 9.129 -1.525 -2.714 1.00 88.69 96 THR A C 1
ATOM 734 O O . THR A 1 96 ? 9.415 -1.002 -3.794 1.00 88.69 96 THR A O 1
ATOM 737 N N . GLU A 1 97 ? 8.971 -2.835 -2.561 1.00 91.06 97 GLU A N 1
ATOM 738 C CA . GLU A 1 97 ? 8.983 -3.790 -3.663 1.00 91.06 97 GLU A CA 1
ATOM 739 C C . GLU A 1 97 ? 7.623 -4.463 -3.783 1.00 91.06 97 GLU A C 1
ATOM 741 O O . GLU A 1 97 ? 6.961 -4.750 -2.781 1.00 91.06 97 GLU A O 1
ATOM 746 N N . TYR A 1 98 ? 7.234 -4.761 -5.015 1.00 91.44 98 TYR A N 1
ATOM 747 C CA . TYR A 1 98 ? 5.996 -5.453 -5.321 1.00 91.44 98 TYR A CA 1
ATOM 748 C C . TYR A 1 98 ? 6.292 -6.765 -6.030 1.00 91.44 98 TYR A C 1
ATOM 750 O O . TYR A 1 98 ? 7.173 -6.849 -6.885 1.00 91.44 98 TYR A O 1
ATOM 758 N N . LEU A 1 99 ? 5.542 -7.796 -5.659 1.00 91.44 99 LEU A N 1
ATOM 759 C CA . LEU A 1 99 ? 5.530 -9.071 -6.348 1.00 91.44 99 LEU A CA 1
ATOM 760 C C . LEU A 1 99 ? 4.555 -8.968 -7.514 1.00 91.44 99 LEU A C 1
ATOM 762 O O . LEU A 1 99 ? 3.348 -8.822 -7.301 1.00 91.44 99 LEU A O 1
ATOM 766 N N . VAL A 1 100 ? 5.087 -9.044 -8.725 1.00 90.50 100 VAL A N 1
ATOM 767 C CA . VAL A 1 100 ? 4.315 -8.907 -9.955 1.00 90.50 100 VAL A CA 1
ATOM 768 C C . VAL A 1 100 ? 4.054 -10.276 -10.563 1.00 90.50 100 VAL A C 1
ATOM 770 O O . VAL A 1 100 ? 4.976 -11.073 -10.721 1.00 90.50 100 VAL A O 1
ATOM 773 N N . GLU A 1 101 ? 2.796 -10.532 -10.912 1.00 89.94 101 GLU A N 1
ATOM 774 C CA . GLU A 1 101 ? 2.406 -11.629 -11.795 1.00 89.94 101 GLU A CA 1
ATOM 775 C C . GLU A 1 101 ? 2.435 -11.139 -13.249 1.00 89.94 101 GLU A C 1
ATOM 777 O O . GLU A 1 101 ? 1.951 -10.048 -13.569 1.00 89.94 101 GLU A O 1
ATOM 782 N N . TRP A 1 102 ? 3.035 -11.939 -14.127 1.00 88.50 102 TRP A N 1
ATOM 783 C CA . TRP A 1 102 ? 3.228 -11.609 -15.537 1.00 88.50 102 TRP A CA 1
ATOM 784 C C . TRP A 1 102 ? 2.125 -12.219 -16.396 1.00 88.50 102 TRP A C 1
ATOM 786 O O . TRP A 1 102 ? 1.785 -13.392 -16.219 1.00 88.50 102 TRP A O 1
ATOM 796 N N . LYS A 1 103 ? 1.630 -11.478 -17.397 1.00 85.81 103 LYS A N 1
ATOM 797 C CA . LYS A 1 103 ? 0.620 -12.000 -18.342 1.00 85.81 103 LYS A CA 1
ATOM 798 C C . LYS A 1 103 ? 1.108 -13.195 -19.146 1.00 85.81 103 LYS A C 1
ATOM 800 O O . LYS A 1 103 ? 0.326 -14.073 -19.502 1.00 85.81 103 LYS A O 1
ATOM 805 N N . ASP A 1 104 ? 2.407 -13.236 -19.396 1.00 78.69 104 ASP A N 1
ATOM 806 C CA . ASP A 1 104 ? 3.056 -14.267 -20.198 1.00 78.69 104 ASP A CA 1
ATOM 807 C C . ASP A 1 104 ? 3.253 -15.591 -19.431 1.00 78.69 104 ASP A C 1
ATOM 809 O O . ASP A 1 104 ? 3.821 -16.544 -19.961 1.00 78.69 104 ASP A O 1
ATOM 813 N N . GLY A 1 105 ? 2.765 -15.678 -18.184 1.00 76.56 105 GLY A N 1
ATOM 814 C CA . GLY A 1 105 ? 2.841 -16.883 -17.356 1.00 76.56 105 GLY A CA 1
ATOM 815 C C . GLY A 1 105 ? 4.229 -17.144 -16.767 1.00 76.56 105 GLY A C 1
ATOM 816 O O . GLY A 1 105 ? 4.514 -18.263 -16.337 1.00 76.56 105 GLY A O 1
ATOM 817 N N . HIS A 1 106 ? 5.100 -16.131 -16.759 1.00 78.31 106 HIS A N 1
ATOM 818 C CA . HIS A 1 106 ? 6.384 -16.190 -16.065 1.00 78.31 106 HIS A CA 1
ATOM 819 C C . HIS A 1 106 ? 6.200 -16.250 -14.545 1.00 78.31 106 HIS A C 1
ATOM 821 O O . HIS A 1 106 ? 5.183 -15.816 -14.000 1.00 78.31 106 HIS A O 1
ATOM 827 N N . GLU A 1 107 ? 7.208 -16.787 -13.855 1.00 85.69 107 GLU A N 1
ATOM 828 C CA . GLU A 1 107 ? 7.199 -16.866 -12.397 1.00 85.69 107 GLU A CA 1
ATOM 829 C C . GLU A 1 107 ? 7.084 -15.462 -11.775 1.00 85.69 107 GLU A C 1
ATOM 831 O O . GLU A 1 107 ? 7.774 -14.540 -12.225 1.00 85.69 107 GLU A O 1
ATOM 836 N N . PRO A 1 108 ? 6.238 -15.279 -10.742 1.00 88.81 108 PRO A N 1
ATOM 837 C CA . PRO A 1 108 ? 6.104 -13.994 -10.077 1.00 88.81 108 PRO A CA 1
ATOM 838 C C . PRO A 1 108 ? 7.443 -13.507 -9.522 1.00 88.81 108 PRO A C 1
ATOM 840 O O . PRO A 1 108 ? 8.122 -14.238 -8.795 1.00 88.81 108 PRO A O 1
ATOM 843 N N . SER A 1 109 ? 7.814 -12.266 -9.829 1.00 89.81 109 SER A N 1
ATOM 844 C CA . SER A 1 109 ? 9.098 -11.692 -9.422 1.00 89.81 109 SER A CA 1
ATOM 845 C C . SER A 1 109 ? 8.926 -10.403 -8.622 1.00 89.81 109 SER A C 1
ATOM 847 O O . SER A 1 109 ? 7.966 -9.650 -8.794 1.00 89.81 109 SER A O 1
ATOM 849 N N . TRP A 1 110 ? 9.847 -10.181 -7.681 1.00 90.94 110 TRP A N 1
ATOM 850 C CA . TRP A 1 110 ? 9.885 -8.972 -6.862 1.00 90.94 110 TRP A CA 1
ATOM 851 C C . TRP A 1 110 ? 10.588 -7.858 -7.626 1.00 90.94 110 TRP A C 1
ATOM 853 O O . TRP A 1 110 ? 11.747 -8.011 -8.012 1.00 90.94 110 TRP A O 1
ATOM 863 N N . ILE A 1 111 ? 9.889 -6.745 -7.824 1.00 90.12 111 ILE A N 1
ATOM 864 C CA . ILE A 1 111 ? 10.361 -5.593 -8.589 1.00 90.12 111 ILE A CA 1
ATOM 865 C C . ILE A 1 111 ? 10.165 -4.328 -7.740 1.00 90.12 111 ILE A C 1
ATOM 867 O O . ILE A 1 111 ? 9.139 -4.195 -7.065 1.00 90.12 111 ILE A O 1
ATOM 871 N N . PRO A 1 112 ? 11.124 -3.385 -7.734 1.00 89.19 112 PRO A N 1
ATOM 872 C CA . PRO A 1 112 ? 10.961 -2.118 -7.030 1.00 89.19 112 PRO A CA 1
ATOM 873 C C . PRO A 1 112 ? 9.813 -1.288 -7.612 1.00 89.19 112 PRO A C 1
ATOM 875 O O . PRO A 1 112 ? 9.573 -1.299 -8.818 1.00 89.19 112 PRO A O 1
ATOM 878 N N . ALA A 1 113 ? 9.161 -0.495 -6.757 1.00 88.12 113 ALA A N 1
ATOM 879 C CA . ALA A 1 113 ? 8.079 0.417 -7.138 1.00 88.12 113 ALA A CA 1
ATOM 880 C C . ALA A 1 113 ? 8.401 1.298 -8.361 1.00 88.12 113 ALA A C 1
ATOM 882 O O . ALA A 1 113 ? 7.525 1.568 -9.174 1.00 88.12 113 ALA A O 1
ATOM 883 N N . GLU A 1 114 ? 9.658 1.728 -8.503 1.00 86.56 114 GLU A N 1
ATOM 884 C CA . GLU A 1 114 ? 10.120 2.610 -9.585 1.00 86.56 114 GLU A CA 1
ATOM 885 C C . GLU A 1 114 ? 10.137 1.943 -10.967 1.00 86.56 114 GLU A C 1
ATOM 887 O O . GLU A 1 114 ? 10.086 2.636 -11.982 1.00 86.56 114 GLU A O 1
ATOM 892 N N . ALA A 1 115 ? 10.221 0.612 -11.016 1.00 86.38 115 ALA A N 1
ATOM 893 C CA . ALA A 1 115 ? 10.238 -0.153 -12.260 1.00 86.38 115 ALA A CA 1
ATOM 894 C C . ALA A 1 115 ? 8.834 -0.613 -12.696 1.00 86.38 115 ALA A C 1
ATOM 896 O O . ALA A 1 115 ? 8.688 -1.202 -13.764 1.00 86.38 115 ALA A O 1
ATOM 897 N N . ILE A 1 116 ? 7.802 -0.326 -11.897 1.00 88.00 116 ILE A N 1
ATOM 898 C CA . ILE A 1 116 ? 6.404 -0.626 -12.209 1.00 88.00 116 ILE A CA 1
ATOM 899 C C . ILE A 1 116 ? 5.698 0.672 -12.594 1.00 88.00 116 ILE A C 1
ATOM 901 O O . ILE A 1 116 ? 5.985 1.749 -12.068 1.00 88.00 116 ILE A O 1
ATOM 905 N N . ALA A 1 117 ? 4.757 0.580 -13.529 1.00 88.88 117 ALA A N 1
ATOM 906 C CA . ALA A 1 117 ? 3.945 1.720 -13.911 1.00 88.88 117 ALA A CA 1
ATOM 907 C C . ALA A 1 117 ? 3.118 2.231 -12.710 1.00 88.88 117 ALA A C 1
ATOM 909 O O . ALA A 1 117 ? 2.518 1.463 -11.951 1.00 88.88 117 ALA A O 1
ATOM 910 N N . ALA A 1 118 ? 3.127 3.551 -12.510 1.00 88.06 118 ALA A N 1
ATOM 911 C CA . ALA A 1 118 ? 2.554 4.181 -11.320 1.00 88.06 118 ALA A CA 1
ATOM 912 C C . ALA A 1 118 ? 1.027 4.018 -11.216 1.00 88.06 118 ALA A C 1
ATOM 914 O O . ALA A 1 118 ? 0.480 4.056 -10.117 1.00 88.06 118 ALA A O 1
ATOM 915 N N . ASP A 1 119 ? 0.342 3.844 -12.343 1.00 90.12 119 ASP A N 1
ATOM 916 C CA . ASP A 1 119 ? -1.082 3.519 -12.419 1.00 90.12 119 ASP A CA 1
ATOM 917 C C . ASP A 1 119 ? -1.379 2.128 -11.845 1.00 90.12 119 ASP A C 1
ATOM 919 O O . ASP A 1 119 ? -2.254 2.012 -10.992 1.00 90.12 119 ASP A O 1
ATOM 923 N N . VAL A 1 120 ? -0.591 1.109 -12.200 1.00 90.44 120 VAL A N 1
ATOM 924 C CA . VAL A 1 120 ? -0.736 -0.256 -11.660 1.00 90.44 120 VAL A CA 1
ATOM 925 C C . VAL A 1 120 ? -0.503 -0.283 -10.147 1.00 90.44 120 VAL A C 1
ATOM 927 O O . VAL A 1 120 ? -1.278 -0.880 -9.395 1.00 90.44 120 VAL A O 1
ATOM 930 N N . VAL A 1 121 ? 0.537 0.411 -9.672 1.00 90.62 121 VAL A N 1
ATOM 931 C CA . VAL A 1 121 ? 0.799 0.552 -8.229 1.00 90.62 121 VAL A CA 1
ATOM 932 C C . VAL A 1 121 ? -0.357 1.276 -7.538 1.00 90.62 121 VAL A C 1
ATOM 934 O O . VAL A 1 121 ? -0.820 0.845 -6.480 1.00 90.62 121 VAL A O 1
ATOM 937 N N . ALA A 1 122 ? -0.871 2.351 -8.141 1.00 90.62 122 ALA A N 1
ATOM 938 C CA . ALA A 1 122 ? -1.991 3.096 -7.586 1.00 90.62 122 ALA A CA 1
ATOM 939 C C . ALA A 1 122 ? -3.267 2.248 -7.514 1.00 90.62 122 ALA A C 1
ATOM 941 O O . ALA A 1 122 ? -3.966 2.320 -6.506 1.00 90.62 122 ALA A O 1
ATOM 942 N N . GLU A 1 123 ? -3.576 1.428 -8.515 1.00 90.94 123 GLU A N 1
ATOM 943 C CA . GLU A 1 123 ? -4.728 0.518 -8.485 1.00 90.94 123 GLU A CA 1
ATOM 944 C C . GLU A 1 123 ? -4.629 -0.497 -7.341 1.00 90.94 123 GLU A C 1
ATOM 946 O O . GLU A 1 123 ? -5.620 -0.761 -6.655 1.00 90.94 123 GLU A O 1
ATOM 951 N N . TYR A 1 124 ? -3.424 -1.003 -7.072 1.00 90.94 124 TYR A N 1
ATOM 952 C CA . TYR A 1 124 ? -3.178 -1.903 -5.951 1.00 90.94 124 TYR A CA 1
ATOM 953 C C . TYR A 1 124 ? -3.287 -1.187 -4.595 1.00 90.94 124 TYR A C 1
ATOM 955 O O . TYR A 1 124 ? -3.954 -1.694 -3.691 1.00 90.94 124 TYR A O 1
ATOM 963 N N . GLU A 1 125 ? -2.667 -0.019 -4.421 1.00 91.19 125 GLU A N 1
ATOM 964 C CA . GLU A 1 125 ? -2.562 0.659 -3.120 1.00 91.19 125 GLU A CA 1
ATOM 965 C C . GLU A 1 125 ? -3.758 1.545 -2.748 1.00 91.19 125 GLU A C 1
ATOM 967 O O . GLU A 1 125 ? -4.073 1.712 -1.568 1.00 91.19 125 GLU A O 1
ATOM 972 N N . THR A 1 126 ? -4.447 2.129 -3.727 1.00 91.62 126 THR A N 1
ATOM 973 C CA . THR A 1 126 ? -5.583 3.031 -3.484 1.00 91.62 126 THR A CA 1
ATOM 974 C C . THR A 1 126 ? -6.678 2.411 -2.609 1.00 91.62 126 THR A C 1
ATOM 976 O O . THR A 1 126 ? -7.094 3.089 -1.660 1.00 91.62 126 THR A O 1
ATOM 979 N N . PRO A 1 127 ? -7.164 1.170 -2.844 1.00 91.81 127 PRO A N 1
ATOM 980 C CA . PRO A 1 127 ? -8.171 0.566 -1.969 1.00 91.81 127 PRO A CA 1
ATOM 981 C C . PRO A 1 127 ? -7.647 0.371 -0.540 1.00 91.81 127 PRO A C 1
ATOM 983 O O . PRO A 1 127 ? -8.347 0.719 0.411 1.00 91.81 127 PRO A O 1
ATOM 986 N N . TRP A 1 128 ? -6.390 -0.060 -0.383 1.00 90.75 128 TRP A N 1
ATOM 987 C CA . TRP A 1 128 ? -5.740 -0.231 0.920 1.00 90.75 128 TRP A CA 1
ATOM 988 C C . TRP A 1 128 ? -5.682 1.079 1.712 1.00 90.75 128 TRP A C 1
ATOM 990 O O . TRP A 1 128 ? -6.200 1.171 2.826 1.00 90.75 128 TRP A O 1
ATOM 1000 N N . TRP A 1 129 ? -5.136 2.141 1.114 1.00 91.56 129 TRP A N 1
ATOM 1001 C CA . TRP A 1 129 ? -5.028 3.435 1.787 1.00 91.56 129 TRP A CA 1
ATOM 1002 C C . TRP A 1 129 ? -6.384 4.101 2.011 1.00 91.56 129 TRP A C 1
ATOM 1004 O O . TRP A 1 129 ? -6.541 4.874 2.957 1.00 91.56 129 TRP A O 1
ATOM 1014 N N . THR A 1 130 ? -7.376 3.823 1.164 1.00 92.69 130 THR A N 1
ATOM 1015 C CA . THR A 1 130 ? -8.743 4.317 1.361 1.00 92.69 130 THR A CA 1
ATOM 1016 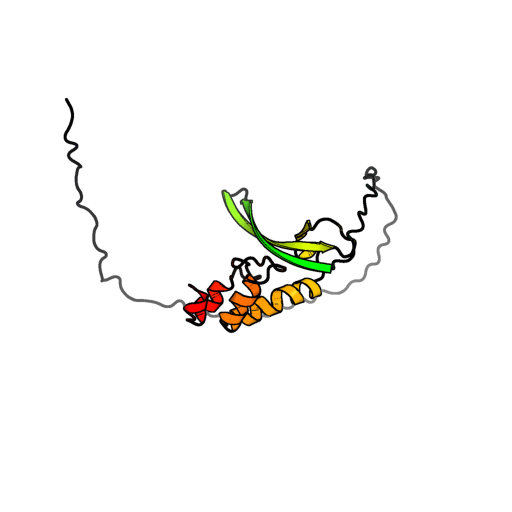C C . THR A 1 130 ? -9.395 3.655 2.570 1.00 92.69 130 THR A C 1
ATOM 1018 O O . THR A 1 130 ? -9.993 4.361 3.384 1.00 92.69 130 THR A O 1
ATOM 1021 N N . ALA A 1 131 ? -9.244 2.337 2.721 1.00 92.00 131 ALA A N 1
ATOM 1022 C CA . ALA A 1 131 ? -9.735 1.599 3.881 1.00 92.00 131 ALA A CA 1
ATOM 1023 C C . ALA A 1 131 ? -9.007 2.033 5.167 1.00 92.00 131 ALA A C 1
ATOM 1025 O O . ALA A 1 131 ? -9.658 2.374 6.155 1.00 92.00 131 ALA A O 1
ATOM 1026 N N . ALA A 1 132 ? -7.675 2.167 5.121 1.00 90.94 132 ALA A N 1
ATOM 1027 C CA . ALA A 1 132 ? -6.864 2.639 6.246 1.00 90.94 132 ALA A CA 1
ATOM 1028 C C . ALA A 1 132 ? -7.251 4.056 6.710 1.00 90.94 132 ALA A C 1
ATOM 1030 O O . ALA A 1 132 ? -7.428 4.296 7.902 1.00 90.94 132 ALA A O 1
ATOM 1031 N N . LYS A 1 133 ? -7.454 5.001 5.779 1.00 89.88 133 LYS A N 1
ATOM 1032 C CA . LYS A 1 133 ? -7.874 6.382 6.099 1.00 89.88 133 LYS A CA 1
ATOM 1033 C C . LYS A 1 133 ? -9.298 6.483 6.642 1.00 89.88 133 LYS A C 1
ATOM 1035 O O . LYS A 1 133 ? -9.626 7.489 7.264 1.00 89.88 133 LYS A O 1
ATOM 1040 N N . LYS A 1 134 ? -10.148 5.493 6.370 1.00 90.62 134 LYS A N 1
ATOM 1041 C CA . LYS A 1 134 ? -11.496 5.389 6.944 1.00 90.62 134 LYS A CA 1
ATOM 1042 C C . LYS A 1 134 ? -11.523 4.569 8.237 1.00 90.62 134 LYS A C 1
ATOM 1044 O O . LYS A 1 134 ? -12.539 4.604 8.921 1.00 90.62 134 LYS A O 1
ATOM 1049 N N . ALA A 1 135 ? -10.431 3.869 8.557 1.00 89.00 135 ALA A N 1
ATOM 1050 C CA . ALA A 1 135 ? -10.363 2.833 9.584 1.00 89.00 135 ALA A CA 1
ATOM 1051 C C . ALA A 1 135 ? -11.517 1.818 9.480 1.00 89.00 135 ALA A C 1
ATOM 1053 O O . ALA A 1 135 ? -12.162 1.481 10.474 1.00 89.00 135 ALA A O 1
ATOM 1054 N N . ASP A 1 136 ? -11.787 1.368 8.252 1.00 90.81 136 ASP A N 1
ATOM 1055 C CA . ASP A 1 136 ? -12.811 0.364 7.971 1.00 90.81 136 ASP A CA 1
ATOM 1056 C C . ASP A 1 136 ? -12.233 -1.046 8.159 1.00 90.81 136 ASP A C 1
ATOM 1058 O O . ASP A 1 136 ? -11.562 -1.587 7.277 1.00 90.81 136 ASP A O 1
ATOM 1062 N N . ALA A 1 137 ? -12.475 -1.630 9.336 1.00 88.81 137 ALA A N 1
ATOM 1063 C CA . ALA A 1 137 ? -11.948 -2.942 9.711 1.00 88.81 137 ALA A CA 1
ATOM 1064 C C . ALA A 1 137 ? -12.423 -4.059 8.770 1.00 88.81 137 ALA A C 1
ATOM 1066 O O . ALA A 1 137 ? -11.672 -4.996 8.497 1.00 88.81 137 ALA A O 1
ATOM 1067 N N . ALA A 1 138 ? -13.655 -3.965 8.258 1.00 90.31 138 ALA A N 1
ATOM 1068 C CA . ALA A 1 138 ? -14.234 -4.993 7.402 1.00 90.31 138 ALA A CA 1
ATOM 1069 C C . ALA A 1 138 ? -13.544 -5.020 6.033 1.00 90.31 138 ALA A C 1
ATOM 1071 O O . ALA A 1 138 ? -13.163 -6.090 5.563 1.00 90.31 138 ALA A O 1
ATOM 1072 N N . GLU A 1 139 ? -13.322 -3.847 5.437 1.00 90.19 139 GLU A N 1
ATOM 1073 C CA . GLU A 1 139 ? -12.590 -3.707 4.173 1.00 90.19 139 GLU A CA 1
ATOM 1074 C C . GLU A 1 139 ? -11.122 -4.128 4.320 1.00 90.19 139 GLU A C 1
ATOM 1076 O O . GLU A 1 139 ? -10.617 -4.888 3.497 1.00 90.19 139 GLU A O 1
ATOM 1081 N N . ILE A 1 140 ? -10.436 -3.703 5.390 1.00 88.81 140 ILE A N 1
ATOM 1082 C CA . ILE A 1 140 ? -9.040 -4.104 5.649 1.00 88.81 140 ILE A CA 1
ATOM 1083 C C . ILE A 1 140 ? -8.939 -5.627 5.804 1.00 88.81 140 ILE A C 1
ATOM 1085 O O . ILE A 1 140 ? -8.077 -6.254 5.189 1.00 88.81 140 ILE A O 1
ATOM 1089 N N . THR A 1 141 ? -9.850 -6.238 6.565 1.00 89.44 141 THR A N 1
ATOM 1090 C CA . THR A 1 141 ? -9.889 -7.695 6.751 1.00 89.44 141 THR A CA 1
ATOM 1091 C C . THR A 1 141 ? -10.199 -8.417 5.443 1.00 89.44 141 THR A C 1
ATOM 1093 O O . THR A 1 141 ? -9.561 -9.420 5.144 1.00 89.44 141 THR A O 1
ATOM 1096 N N . ALA A 1 142 ? -11.134 -7.908 4.636 1.00 89.88 142 ALA A N 1
ATOM 1097 C CA . ALA A 1 142 ? -11.459 -8.483 3.333 1.00 89.88 142 ALA A CA 1
ATOM 1098 C C . ALA A 1 142 ? -10.260 -8.434 2.371 1.00 89.88 142 ALA A C 1
ATOM 1100 O O . ALA A 1 142 ? -9.975 -9.425 1.704 1.00 89.88 142 ALA A O 1
ATOM 1101 N N . LEU A 1 143 ? -9.521 -7.319 2.352 1.00 87.81 143 LEU A N 1
ATOM 1102 C CA . LEU A 1 143 ? -8.312 -7.158 1.540 1.00 87.81 143 LEU A CA 1
ATOM 1103 C C . LEU A 1 143 ? -7.156 -8.057 1.999 1.00 87.81 143 LEU A C 1
ATOM 1105 O O . LEU A 1 143 ? -6.359 -8.471 1.163 1.00 87.81 143 LEU A O 1
ATOM 1109 N N . LEU A 1 144 ? -7.047 -8.346 3.300 1.00 86.75 144 LEU A N 1
ATOM 1110 C CA . LEU A 1 144 ? -6.048 -9.273 3.853 1.00 86.75 144 LEU A CA 1
ATOM 1111 C C . LEU A 1 144 ? -6.452 -10.748 3.695 1.00 86.75 144 LEU A C 1
ATOM 1113 O O . LEU A 1 144 ? -5.589 -11.619 3.607 1.00 86.75 144 LEU A O 1
ATOM 1117 N N . ALA A 1 145 ? -7.756 -11.035 3.680 1.00 87.75 145 ALA A N 1
ATOM 1118 C CA . ALA A 1 145 ? -8.301 -12.378 3.495 1.00 87.75 145 ALA A CA 1
ATOM 1119 C C . ALA A 1 145 ? -8.273 -12.842 2.032 1.00 87.75 145 ALA A C 1
ATOM 1121 O O . ALA A 1 145 ? -8.424 -14.036 1.770 1.00 87.75 145 ALA A O 1
ATOM 1122 N N . ASP A 1 146 ? -8.093 -11.920 1.085 1.00 86.06 146 ASP A N 1
ATOM 1123 C CA . ASP A 1 146 ? -7.967 -12.245 -0.328 1.00 86.06 146 ASP A CA 1
ATOM 1124 C C . ASP A 1 146 ? -6.718 -13.108 -0.564 1.00 86.06 146 ASP A C 1
ATOM 1126 O O . ASP A 1 146 ? -5.579 -12.653 -0.485 1.00 86.06 146 ASP A O 1
ATOM 1130 N N . GLU A 1 147 ? -6.916 -14.392 -0.866 1.00 76.25 147 GLU A N 1
ATOM 1131 C CA . GLU A 1 147 ? -5.803 -15.310 -1.116 1.00 76.25 147 GLU A CA 1
ATOM 1132 C C . GLU A 1 147 ? -4.995 -14.943 -2.361 1.00 76.25 147 GLU A C 1
ATOM 1134 O O . GLU A 1 147 ? -3.833 -15.342 -2.473 1.00 76.25 147 GLU A O 1
ATOM 1139 N N . THR A 1 148 ? -5.602 -14.185 -3.276 1.00 80.12 148 THR A N 1
ATOM 1140 C CA . THR A 1 148 ? -4.952 -13.722 -4.499 1.00 80.12 148 THR A CA 1
ATOM 1141 C C . THR A 1 148 ? -4.055 -12.517 -4.253 1.00 80.12 148 THR A C 1
ATOM 1143 O O . THR A 1 148 ? -3.105 -12.315 -5.004 1.00 80.12 148 THR A O 1
ATOM 1146 N N . LEU A 1 149 ? -4.307 -11.758 -3.183 1.00 81.88 149 LEU A N 1
ATOM 1147 C CA . LEU A 1 149 ? -3.491 -10.628 -2.768 1.00 81.88 149 LEU A CA 1
ATOM 1148 C C . LEU A 1 149 ? -2.902 -10.886 -1.381 1.00 81.88 149 LEU A C 1
ATOM 1150 O O . LEU A 1 149 ? -3.496 -10.596 -0.347 1.00 81.88 149 LEU A O 1
ATOM 1154 N N . ARG A 1 150 ? -1.660 -11.370 -1.352 1.00 81.69 150 ARG A N 1
ATOM 1155 C CA . ARG A 1 150 ? -0.868 -11.515 -0.122 1.00 81.69 150 ARG A CA 1
ATOM 1156 C C . ARG A 1 150 ? -0.325 -10.145 0.298 1.00 81.69 150 ARG A C 1
ATOM 1158 O O . ARG A 1 150 ? 0.882 -9.910 0.245 1.00 81.69 150 ARG A O 1
ATOM 1165 N N . ARG A 1 151 ? -1.221 -9.218 0.646 1.00 86.12 151 ARG A N 1
ATOM 1166 C CA . ARG A 1 151 ? -0.871 -7.864 1.09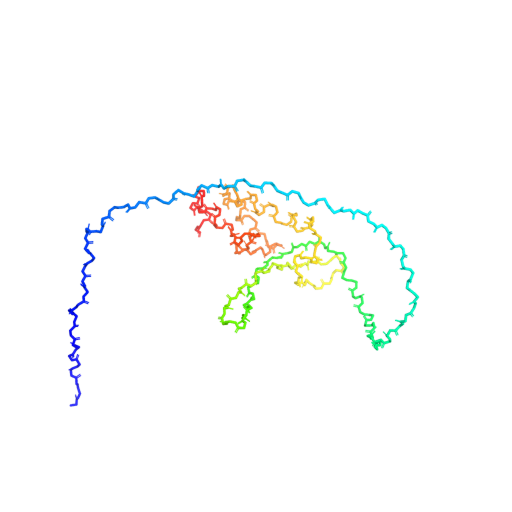7 1.00 86.12 151 ARG A CA 1
ATOM 1167 C C . ARG A 1 151 ? -0.109 -7.913 2.417 1.00 86.12 151 ARG A C 1
ATOM 1169 O O . ARG A 1 151 ? -0.433 -8.698 3.303 1.00 86.12 151 ARG A O 1
ATOM 1176 N N . ASP A 1 152 ? 0.875 -7.032 2.535 1.00 86.31 152 ASP A N 1
ATOM 1177 C CA . ASP A 1 152 ? 1.628 -6.830 3.769 1.00 86.31 152 ASP A CA 1
ATOM 1178 C C . ASP A 1 152 ? 0.924 -5.769 4.637 1.00 86.31 152 ASP A C 1
ATOM 1180 O O . ASP A 1 152 ? 0.789 -4.623 4.192 1.00 86.31 152 ASP A O 1
ATOM 1184 N N . PRO A 1 153 ? 0.438 -6.113 5.847 1.00 85.81 153 PRO A N 1
ATOM 1185 C CA . PRO A 1 153 ? -0.194 -5.150 6.749 1.00 85.81 153 PRO A CA 1
ATOM 1186 C C . PRO A 1 153 ? 0.783 -4.074 7.250 1.00 85.81 153 PRO A C 1
ATOM 1188 O O . PRO A 1 153 ? 0.350 -2.970 7.595 1.00 85.81 153 PRO A O 1
ATOM 1191 N N . ASP A 1 154 ? 2.085 -4.371 7.241 1.00 86.62 154 ASP A N 1
ATOM 1192 C CA . ASP A 1 154 ? 3.152 -3.455 7.641 1.00 86.62 154 ASP A CA 1
ATOM 1193 C C . ASP A 1 154 ? 3.659 -2.590 6.474 1.00 86.62 154 ASP A C 1
ATOM 1195 O O . ASP A 1 154 ? 4.666 -1.895 6.612 1.00 86.62 154 ASP A O 1
ATOM 1199 N N . ALA A 1 155 ? 2.947 -2.574 5.340 1.00 85.75 155 ALA A N 1
ATOM 1200 C CA . ALA A 1 155 ? 3.268 -1.703 4.217 1.00 85.75 155 ALA A CA 1
ATOM 1201 C C . ALA A 1 155 ? 3.295 -0.224 4.645 1.00 85.75 155 ALA A C 1
ATOM 1203 O O . ALA A 1 155 ? 2.327 0.314 5.199 1.00 85.75 155 ALA A O 1
ATOM 1204 N N . GLU A 1 156 ? 4.421 0.434 4.370 1.00 87.69 156 GLU A N 1
ATOM 1205 C CA . GLU A 1 156 ? 4.670 1.838 4.697 1.00 87.69 156 GLU A CA 1
ATOM 1206 C C . GLU A 1 156 ? 4.346 2.764 3.512 1.00 87.69 156 GLU A C 1
ATOM 1208 O O . GLU A 1 156 ? 4.657 2.459 2.361 1.00 87.69 156 GLU A O 1
ATOM 1213 N N . ASP A 1 157 ? 3.748 3.927 3.794 1.00 85.31 157 ASP A N 1
ATOM 1214 C CA . ASP A 1 157 ? 3.585 5.002 2.812 1.00 85.31 157 ASP A CA 1
ATOM 1215 C C . ASP A 1 157 ? 4.905 5.764 2.567 1.00 85.31 157 ASP A C 1
ATOM 1217 O O . ASP A 1 157 ? 5.922 5.551 3.229 1.00 85.31 157 ASP A O 1
ATOM 1221 N N . ALA A 1 158 ? 4.888 6.736 1.650 1.00 80.25 158 ALA A N 1
ATOM 1222 C CA . ALA A 1 158 ? 6.041 7.603 1.378 1.00 80.25 158 ALA A CA 1
ATOM 1223 C C . ALA A 1 158 ? 6.514 8.437 2.594 1.00 80.25 158 ALA A C 1
ATOM 1225 O O . ALA A 1 158 ? 7.552 9.095 2.527 1.00 80.25 158 ALA A O 1
ATOM 1226 N N . GLN A 1 159 ? 5.749 8.466 3.690 1.00 83.38 159 GLN A N 1
ATOM 1227 C CA . GLN A 1 159 ? 6.093 9.111 4.957 1.00 83.38 159 GLN A CA 1
ATOM 1228 C C . GLN A 1 159 ? 6.491 8.100 6.050 1.00 83.38 159 GLN A C 1
ATOM 1230 O O . GLN A 1 159 ? 6.705 8.513 7.191 1.00 83.38 159 GLN A O 1
ATOM 1235 N N . GLY A 1 160 ? 6.602 6.805 5.734 1.00 84.88 160 GLY A N 1
ATOM 1236 C CA . GLY A 1 160 ? 6.931 5.751 6.695 1.00 84.88 160 GLY A CA 1
ATOM 1237 C C . GLY A 1 160 ? 5.778 5.378 7.632 1.00 84.88 160 GLY A C 1
ATOM 1238 O O . GLY A 1 160 ? 6.012 4.850 8.716 1.00 84.88 160 GLY A O 1
ATOM 1239 N N . ARG A 1 161 ? 4.529 5.702 7.277 1.00 88.12 161 ARG A N 1
ATOM 1240 C CA . ARG A 1 161 ? 3.342 5.370 8.073 1.00 88.12 161 ARG A CA 1
ATOM 1241 C C . ARG A 1 161 ? 2.690 4.111 7.531 1.00 88.12 161 ARG A C 1
ATOM 1243 O O . ARG A 1 161 ? 2.417 4.009 6.340 1.00 88.12 161 ARG A O 1
ATOM 1250 N N . THR A 1 162 ? 2.366 3.198 8.430 1.00 90.94 162 THR A N 1
ATOM 1251 C CA . THR A 1 162 ? 1.574 1.999 8.130 1.00 90.94 162 THR A CA 1
ATOM 1252 C C . THR A 1 162 ? 0.076 2.260 8.288 1.00 90.94 162 THR A C 1
ATOM 1254 O O . THR A 1 162 ? -0.333 3.261 8.888 1.00 90.94 162 THR A O 1
ATOM 1257 N N . ALA A 1 163 ? -0.768 1.339 7.814 1.00 89.44 163 ALA A N 1
ATOM 1258 C CA . ALA A 1 163 ? -2.219 1.411 8.021 1.00 89.44 163 ALA A CA 1
ATOM 1259 C C . ALA A 1 163 ? -2.598 1.527 9.510 1.00 89.44 163 ALA A C 1
ATOM 1261 O O . ALA A 1 163 ? -3.492 2.300 9.866 1.00 89.44 163 ALA A O 1
ATOM 1262 N N . MET A 1 164 ? -1.845 0.857 10.389 1.00 89.25 164 MET A N 1
ATOM 1263 C CA . MET A 1 164 ? -2.016 0.932 11.842 1.00 89.25 164 MET A CA 1
ATOM 1264 C C . MET A 1 164 ? -1.892 2.369 12.378 1.00 89.25 164 MET A C 1
ATOM 1266 O O . MET A 1 164 ? -2.632 2.748 13.282 1.00 89.25 164 MET A O 1
ATOM 1270 N N . HIS A 1 165 ? -1.016 3.205 11.804 1.00 89.56 165 HIS A N 1
ATOM 1271 C CA . HIS A 1 165 ? -0.879 4.606 12.224 1.00 89.56 165 HIS A CA 1
ATOM 1272 C C . HIS A 1 165 ? -2.167 5.404 11.981 1.00 89.56 165 HIS A C 1
ATOM 1274 O O . HIS A 1 165 ? -2.534 6.255 12.794 1.00 89.56 165 HIS A O 1
ATOM 1280 N N . PHE A 1 166 ? -2.868 5.125 10.878 1.00 89.12 166 PHE A N 1
ATOM 1281 C CA . PHE A 1 166 ? -4.152 5.756 10.572 1.00 89.12 166 PHE A CA 1
ATOM 1282 C C . PHE A 1 166 ? -5.267 5.218 11.472 1.00 89.12 166 PHE A C 1
ATOM 1284 O O . PHE A 1 166 ? -6.012 6.010 12.049 1.00 89.12 166 PHE A O 1
ATOM 1291 N N . ALA A 1 167 ? -5.333 3.897 11.657 1.00 89.12 167 ALA A N 1
ATOM 1292 C CA . ALA A 1 167 ? -6.300 3.251 12.542 1.00 89.12 167 ALA A CA 1
ATOM 1293 C C . ALA A 1 167 ? -6.198 3.757 13.992 1.00 89.12 167 ALA A C 1
ATOM 1295 O O . ALA A 1 167 ? -7.205 4.140 14.593 1.00 89.12 167 ALA A O 1
ATOM 1296 N N . ALA A 1 168 ? -4.973 3.854 14.521 1.00 89.38 168 ALA A N 1
ATOM 1297 C CA . ALA A 1 168 ? -4.705 4.380 15.855 1.00 89.38 168 ALA A CA 1
ATOM 1298 C C . ALA A 1 168 ? -5.090 5.863 15.985 1.00 89.38 168 ALA A C 1
ATOM 1300 O O . ALA A 1 168 ? -5.663 6.265 16.995 1.00 89.38 168 ALA A O 1
ATOM 1301 N N . GLY A 1 169 ? -4.825 6.678 14.956 1.00 87.44 169 GLY A N 1
ATOM 1302 C CA . GLY A 1 169 ? -5.208 8.094 14.939 1.00 87.44 169 GLY A CA 1
ATOM 1303 C C . GLY A 1 169 ? -6.722 8.330 14.916 1.00 87.44 169 GLY A C 1
ATOM 1304 O O . GLY A 1 169 ? -7.188 9.360 15.399 1.00 87.44 169 GLY A O 1
ATOM 1305 N N . LEU A 1 170 ? -7.486 7.375 14.380 1.00 87.94 170 LEU A N 1
ATOM 1306 C CA . LEU A 1 170 ? -8.950 7.410 14.325 1.00 87.94 170 LEU A CA 1
ATOM 1307 C C . LEU A 1 170 ? -9.617 6.756 15.546 1.00 87.94 170 LEU A C 1
ATOM 1309 O O . LEU A 1 170 ? -10.824 6.908 15.722 1.00 87.94 170 LEU A O 1
ATOM 1313 N N . GLY A 1 171 ? -8.848 6.068 16.398 1.00 86.19 171 GLY A N 1
ATOM 1314 C CA . GLY A 1 171 ? -9.363 5.377 17.584 1.00 86.19 171 GLY A CA 1
ATOM 1315 C C . GLY A 1 171 ? -10.178 4.123 17.260 1.00 86.19 171 GLY A C 1
ATOM 1316 O O . GLY A 1 171 ? -11.045 3.744 18.042 1.00 86.19 171 GLY A O 1
ATOM 1317 N N . SER A 1 172 ? -9.938 3.501 16.104 1.00 84.00 172 SER A N 1
ATOM 1318 C CA . SER A 1 172 ? -10.622 2.266 15.714 1.00 84.00 172 SER A CA 1
ATOM 1319 C C . SER A 1 172 ? -9.900 1.069 16.325 1.00 84.00 172 SER A C 1
ATOM 1321 O O . SER A 1 172 ? -8.922 0.579 15.763 1.00 84.00 172 SER A O 1
ATOM 1323 N N . GLU A 1 173 ? -10.354 0.632 17.501 1.00 85.31 173 GLU A N 1
ATOM 1324 C CA . GLU A 1 173 ? -9.757 -0.496 18.233 1.00 85.31 173 GLU A CA 1
ATOM 1325 C C . GLU A 1 173 ? -9.769 -1.782 17.391 1.00 85.31 173 GLU A C 1
ATOM 1327 O O . GLU A 1 173 ? -8.750 -2.456 17.310 1.00 85.31 173 GLU A O 1
ATOM 1332 N N . GLU A 1 174 ? -10.856 -2.035 16.658 1.00 84.88 174 GLU A N 1
ATOM 1333 C CA . GLU A 1 174 ? -11.030 -3.210 15.786 1.00 84.88 174 GLU A CA 1
ATOM 1334 C C . GLU A 1 174 ? -9.986 -3.307 14.658 1.00 84.88 174 GLU A C 1
ATOM 1336 O O . GLU A 1 174 ? -9.689 -4.392 14.180 1.00 84.88 174 GLU A O 1
ATOM 1341 N N . CYS A 1 175 ? -9.435 -2.179 14.194 1.00 81.19 175 CYS A N 1
ATOM 1342 C CA . CYS A 1 175 ? -8.387 -2.172 13.163 1.00 81.19 175 CYS A CA 1
ATOM 1343 C C . CYS A 1 175 ? -6.975 -2.356 13.739 1.00 81.19 175 CYS A C 1
ATOM 1345 O O . CYS A 1 175 ? -6.016 -2.488 12.981 1.00 81.19 175 CYS A O 1
ATOM 1347 N N . VAL A 1 176 ? -6.829 -2.241 15.060 1.00 78.38 176 VAL A N 1
ATOM 1348 C CA . VAL A 1 176 ? -5.544 -2.272 15.772 1.00 78.38 176 VAL A CA 1
ATOM 1349 C C . VAL A 1 176 ? -5.328 -3.621 16.467 1.00 78.38 176 VAL A C 1
ATOM 1351 O O . VAL A 1 176 ? -4.181 -3.977 16.742 1.00 78.38 176 VAL A O 1
ATOM 1354 N N . THR A 1 177 ? -6.410 -4.347 16.758 1.00 67.44 177 THR A N 1
ATOM 1355 C CA . THR A 1 177 ? -6.426 -5.682 17.377 1.00 67.44 177 THR A CA 1
AT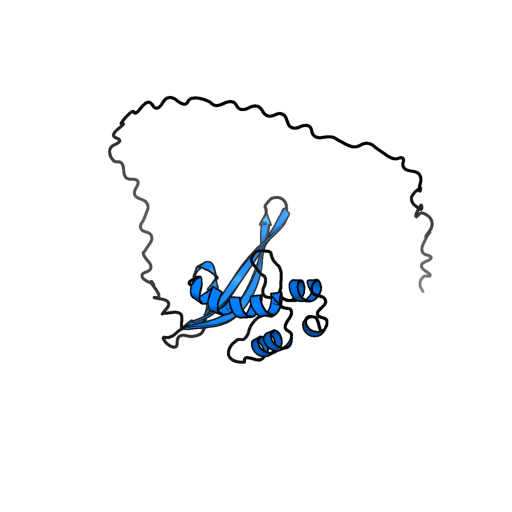OM 1356 C C . THR A 1 177 ? -6.310 -6.801 16.358 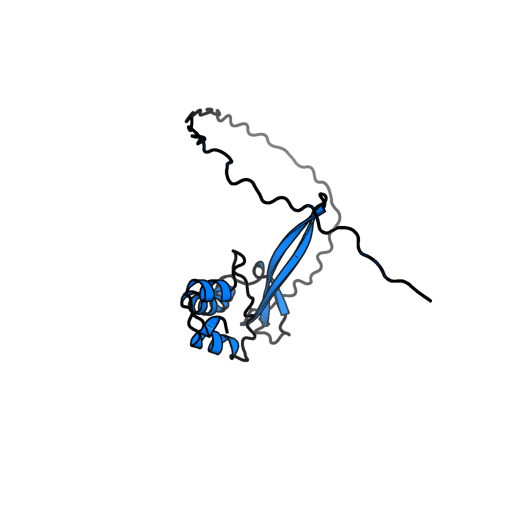1.00 67.44 177 THR A C 1
ATOM 1358 O O . THR A 1 177 ? -5.544 -7.750 16.638 1.00 67.44 177 THR A O 1
#

Organism: NCBI:txid65489